Protein AF-A0AAW9EF11-F1 (afdb_monomer_lite)

Structure (mmCIF, N/CA/C/O backbone):
data_AF-A0AAW9EF11-F1
#
_entry.id   AF-A0AAW9EF11-F1
#
loop_
_atom_site.group_PDB
_atom_site.id
_atom_site.type_symbol
_atom_site.label_atom_id
_atom_site.label_alt_id
_atom_site.label_comp_id
_atom_site.label_asym_id
_atom_site.label_entity_id
_atom_site.label_seq_id
_atom_site.pdbx_PDB_ins_code
_atom_site.Cartn_x
_atom_site.Cartn_y
_atom_site.Cartn_z
_atom_site.occupancy
_atom_site.B_iso_or_equiv
_atom_site.auth_seq_id
_atom_site.auth_comp_id
_atom_site.auth_asym_id
_atom_site.auth_atom_id
_atom_site.pdbx_PDB_model_num
ATOM 1 N N . ILE A 1 1 ? -4.606 -2.420 7.046 1.00 95.81 1 ILE A N 1
ATOM 2 C CA . ILE A 1 1 ? -4.859 -3.604 7.896 1.00 95.81 1 ILE A CA 1
ATOM 3 C C . ILE A 1 1 ? -4.243 -3.292 9.241 1.00 95.81 1 ILE A C 1
ATOM 5 O O . ILE A 1 1 ? -3.089 -2.872 9.257 1.00 95.81 1 ILE A O 1
ATOM 9 N N . ASP A 1 2 ? -5.013 -3.403 10.317 1.00 97.25 2 ASP A N 1
ATOM 10 C CA . ASP A 1 2 ? -4.438 -3.389 11.658 1.00 97.25 2 ASP A CA 1
ATOM 11 C C . ASP A 1 2 ? -3.739 -4.731 11.904 1.00 97.25 2 ASP A C 1
ATOM 13 O O . ASP A 1 2 ? -4.346 -5.789 11.773 1.00 97.25 2 ASP A O 1
ATOM 17 N N . GLU A 1 3 ? -2.451 -4.690 12.213 1.00 96.62 3 GLU A N 1
ATOM 18 C CA . GLU A 1 3 ? -1.570 -5.843 12.371 1.00 96.62 3 GLU A CA 1
ATOM 19 C C . GLU A 1 3 ? -2.052 -6.775 13.487 1.00 96.62 3 GLU A C 1
ATOM 21 O O . GLU A 1 3 ? -1.982 -7.996 13.349 1.00 96.62 3 GLU A O 1
ATOM 26 N N . LYS A 1 4 ? -2.611 -6.213 14.564 1.00 95.00 4 LYS A N 1
ATOM 27 C CA . LYS A 1 4 ? -3.063 -6.983 15.730 1.00 95.00 4 LYS A CA 1
ATOM 28 C C . LYS A 1 4 ? -4.328 -7.784 15.439 1.00 95.00 4 LYS A C 1
ATOM 30 O O . LYS A 1 4 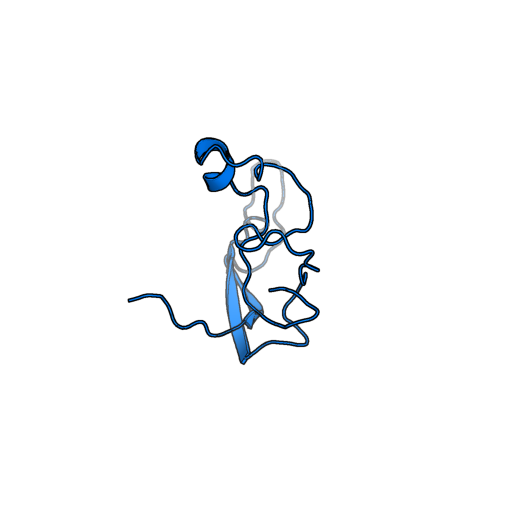? -4.442 -8.932 15.857 1.00 95.00 4 LYS A O 1
ATOM 35 N N . THR A 1 5 ? -5.288 -7.170 14.753 1.00 95.44 5 THR A N 1
ATOM 36 C CA . THR A 1 5 ? -6.615 -7.764 14.517 1.00 95.44 5 THR A CA 1
ATOM 37 C C . THR A 1 5 ? -6.781 -8.366 13.125 1.00 95.44 5 THR A C 1
ATOM 39 O O . THR A 1 5 ? -7.750 -9.082 12.882 1.00 95.44 5 THR A O 1
ATOM 42 N N . GLN A 1 6 ? -5.864 -8.061 12.203 1.00 95.25 6 GLN A N 1
ATOM 43 C CA . GLN A 1 6 ? -5.943 -8.380 10.775 1.00 95.25 6 GLN A CA 1
ATOM 44 C C . GLN A 1 6 ? -7.179 -7.791 10.067 1.00 95.25 6 GLN A C 1
ATOM 46 O O . GLN A 1 6 ? -7.531 -8.204 8.960 1.00 95.25 6 GLN A O 1
ATOM 51 N N . GLN A 1 7 ? -7.826 -6.783 10.659 1.00 95.81 7 GLN A N 1
ATOM 52 C CA . GLN A 1 7 ? -8.990 -6.120 10.073 1.00 95.81 7 GLN A CA 1
ATOM 53 C C . GLN A 1 7 ? -8.593 -4.959 9.152 1.00 95.81 7 GLN A C 1
ATOM 55 O O . GLN A 1 7 ? -7.573 -4.289 9.341 1.00 95.81 7 GLN A O 1
ATOM 60 N N . LEU A 1 8 ? -9.415 -4.696 8.131 1.00 96.56 8 LEU A N 1
ATOM 61 C CA . LEU A 1 8 ? -9.305 -3.479 7.325 1.00 96.56 8 LEU A CA 1
ATOM 62 C C . LEU A 1 8 ? -9.739 -2.274 8.165 1.00 96.56 8 LEU A C 1
ATOM 64 O O . LEU A 1 8 ? -10.792 -2.295 8.792 1.00 96.56 8 LEU A O 1
ATOM 68 N N . VAL A 1 9 ? -8.930 -1.217 8.138 1.00 97.25 9 VAL A N 1
ATOM 69 C CA . VAL A 1 9 ? -9.166 0.026 8.880 1.00 97.25 9 VAL A CA 1
ATOM 70 C C . VAL A 1 9 ? -8.867 1.217 7.979 1.00 97.25 9 VAL A C 1
ATOM 72 O O . VAL A 1 9 ? -7.980 1.137 7.124 1.00 97.25 9 VAL A O 1
ATOM 75 N N . ALA A 1 10 ? -9.5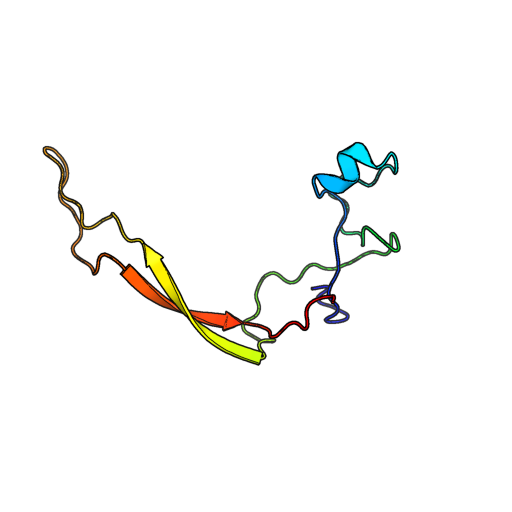88 2.316 8.183 1.00 96.56 10 ALA A N 1
ATOM 76 C CA . ALA A 1 10 ? -9.292 3.606 7.572 1.00 96.56 10 ALA A CA 1
ATOM 77 C C . ALA A 1 10 ? -8.650 4.500 8.646 1.00 96.56 10 ALA A C 1
ATOM 79 O O . ALA A 1 10 ? -9.381 5.048 9.471 1.00 96.56 10 ALA A O 1
ATOM 80 N N . PRO A 1 11 ? -7.311 4.621 8.700 1.00 97.50 11 PRO A N 1
ATOM 81 C CA . PRO A 1 11 ? -6.656 5.403 9.742 1.00 97.50 11 PRO A CA 1
ATOM 82 C C . PRO A 1 11 ? -6.953 6.900 9.597 1.00 97.50 11 PRO A C 1
ATOM 84 O O . PRO A 1 11 ? -7.247 7.389 8.499 1.00 97.50 11 PRO A O 1
ATOM 87 N N . GLN A 1 12 ? -6.843 7.632 10.705 1.00 97.44 12 GLN A N 1
ATOM 88 C CA . GLN A 1 12 ? -6.868 9.096 10.703 1.00 97.44 12 GLN A CA 1
ATOM 89 C C . GLN A 1 12 ? -5.801 9.676 9.750 1.00 97.44 12 GLN A C 1
ATOM 91 O O . GLN A 1 12 ? -4.802 9.031 9.431 1.00 97.44 12 GLN A O 1
ATOM 96 N N . GLY A 1 13 ? -6.048 10.888 9.242 1.00 96.56 13 GLY A N 1
ATOM 97 C CA . GLY A 1 13 ? -5.096 11.634 8.404 1.00 96.56 13 GLY A CA 1
ATOM 98 C C . GLY A 1 13 ? -5.357 11.630 6.897 1.00 96.56 13 GLY A C 1
ATOM 99 O O . GLY A 1 13 ? -4.791 12.460 6.183 1.00 96.56 13 GLY A O 1
ATOM 100 N N . SER A 1 14 ? -6.247 10.770 6.393 1.00 96.00 14 SER A N 1
ATOM 101 C CA . SER A 1 14 ? -6.644 10.807 4.977 1.00 96.00 14 SER A CA 1
ATOM 102 C C . SER A 1 14 ? -7.314 12.141 4.591 1.00 96.00 14 SER A C 1
ATOM 104 O O . SER A 1 14 ? -7.867 12.848 5.435 1.00 96.00 14 SER A O 1
ATOM 106 N N . MET A 1 15 ? -7.286 12.490 3.297 1.00 95.62 15 MET A N 1
ATOM 107 C CA . MET A 1 15 ? -7.818 13.771 2.801 1.00 95.62 15 MET A CA 1
ATOM 108 C C . MET A 1 15 ? -9.316 13.966 3.095 1.00 95.62 15 MET A C 1
ATOM 110 O O . MET A 1 15 ? -9.744 15.103 3.275 1.00 95.62 15 MET A O 1
ATOM 114 N N . GLY A 1 16 ? -10.107 12.888 3.178 1.00 93.94 16 GLY A N 1
ATOM 115 C CA . GLY A 1 16 ? -11.533 12.971 3.527 1.00 93.94 16 GLY A CA 1
ATOM 116 C C . GLY A 1 16 ? -11.752 13.629 4.893 1.00 93.94 16 GLY A C 1
ATOM 117 O O . GLY A 1 16 ? -12.492 14.606 5.004 1.00 93.94 16 GLY A O 1
ATOM 118 N N . PHE A 1 17 ? -10.972 13.216 5.897 1.00 95.69 17 PHE A N 1
ATOM 119 C CA . PHE A 1 17 ? -11.070 13.727 7.268 1.00 95.69 17 PHE A CA 1
ATOM 120 C C . PHE A 1 17 ? -10.773 15.223 7.411 1.00 95.69 17 PHE A C 1
ATOM 122 O O . PHE A 1 17 ? -11.155 15.826 8.412 1.00 95.69 17 PHE A O 1
ATOM 129 N N . ARG A 1 18 ? -10.122 15.852 6.425 1.00 94.75 18 ARG A N 1
ATOM 130 C CA . ARG A 1 18 ? -9.864 17.298 6.440 1.00 94.75 18 ARG A CA 1
ATOM 131 C C . ARG A 1 18 ? -11.150 18.122 6.371 1.00 94.75 18 ARG A C 1
ATOM 133 O O . ARG A 1 18 ? -11.206 19.205 6.947 1.00 94.75 18 ARG A O 1
ATOM 140 N N . TRP A 1 19 ? -12.159 17.628 5.659 1.00 92.25 19 TRP A N 1
ATOM 141 C CA . TRP A 1 19 ? -13.376 18.384 5.346 1.00 92.25 19 TRP A CA 1
ATOM 142 C C . TRP A 1 19 ? -14.603 17.919 6.144 1.00 92.25 19 TRP A C 1
ATOM 144 O O . TRP A 1 19 ? -15.641 18.568 6.098 1.00 92.25 19 TRP A O 1
ATOM 154 N N . GLU A 1 20 ? -14.480 16.835 6.913 1.00 87.19 20 GLU A N 1
ATOM 155 C CA . GLU A 1 20 ? -15.565 16.242 7.712 1.00 87.19 20 GLU A CA 1
ATOM 156 C C . GLU A 1 20 ? -15.815 16.947 9.060 1.00 87.19 20 GLU A C 1
ATOM 158 O O . GLU A 1 20 ? -16.771 16.623 9.762 1.00 87.19 20 GLU A O 1
ATOM 163 N N . GLY A 1 21 ? -14.963 17.897 9.462 1.00 74.94 21 GLY A N 1
ATOM 164 C CA . GLY A 1 21 ? -15.143 18.703 10.680 1.00 74.94 21 GLY A CA 1
ATOM 165 C C . GLY A 1 21 ? -14.880 17.977 12.010 1.00 74.94 21 GLY A C 1
ATOM 166 O O . GLY A 1 21 ? -14.832 18.621 13.055 1.00 74.94 21 GLY A O 1
ATOM 167 N N . ALA A 1 22 ? -14.649 16.662 11.996 1.00 75.12 22 ALA A N 1
ATOM 168 C CA . ALA A 1 22 ? -14.097 15.923 13.129 1.00 75.12 22 ALA A CA 1
ATOM 169 C C . ALA A 1 22 ? -12.568 16.037 13.082 1.00 75.12 22 ALA A C 1
ATOM 171 O O . ALA A 1 22 ? -12.002 15.801 12.022 1.00 75.12 22 ALA A O 1
ATOM 172 N N . ALA A 1 23 ? -11.894 16.381 14.187 1.00 88.62 23 ALA A N 1
ATOM 173 C CA . ALA A 1 23 ? -10.442 16.625 14.294 1.00 88.62 23 ALA A CA 1
ATOM 174 C C . ALA A 1 23 ? -9.544 15.381 14.040 1.00 88.62 23 ALA A C 1
ATOM 176 O O . ALA A 1 23 ? -8.624 15.087 14.795 1.00 88.62 23 ALA A O 1
ATOM 177 N N . LYS A 1 24 ? -9.823 14.641 12.967 1.00 96.31 24 LYS A N 1
ATOM 178 C CA . LYS A 1 24 ? -9.241 13.370 12.528 1.00 96.31 24 LYS A CA 1
ATOM 179 C C . LYS A 1 24 ? -8.226 13.559 11.398 1.00 96.31 24 LYS A C 1
ATOM 181 O O . LYS A 1 24 ? -7.687 12.587 10.878 1.00 96.31 24 LYS A O 1
ATOM 186 N N . TRP A 1 25 ? -7.976 14.801 10.976 1.00 96.69 25 TRP A N 1
ATOM 187 C CA . TRP A 1 25 ? -6.911 15.125 10.028 1.00 96.69 25 TRP A CA 1
ATOM 188 C C . TRP A 1 25 ? -5.598 15.372 10.777 1.00 96.69 25 TRP A C 1
ATOM 190 O O . TRP A 1 25 ? -5.153 16.502 10.962 1.00 96.69 25 TRP A O 1
ATOM 200 N N . ASN A 1 26 ? -5.027 14.283 11.276 1.00 96.25 26 ASN A N 1
ATOM 201 C CA . ASN A 1 26 ? -3.773 14.231 12.020 1.00 96.25 26 ASN A CA 1
ATOM 202 C C . ASN A 1 26 ? -3.059 12.899 11.692 1.00 96.25 26 ASN A C 1
ATOM 204 O O . ASN A 1 26 ? -3.562 12.120 10.887 1.00 96.25 26 ASN A O 1
ATOM 208 N N . LEU A 1 27 ? -1.889 12.648 12.283 1.00 97.44 27 LEU A N 1
ATOM 209 C CA . LEU A 1 27 ? -1.109 11.419 12.064 1.00 97.44 27 LEU A CA 1
ATOM 210 C C . LEU A 1 27 ? -1.108 10.486 13.284 1.00 97.44 27 LEU A C 1
ATOM 212 O O . LEU A 1 27 ? -0.191 9.682 13.448 1.00 97.44 27 LEU A O 1
ATOM 216 N N . GLU A 1 28 ? -2.101 10.601 14.166 1.00 97.81 28 GLU A N 1
ATOM 217 C CA . GLU A 1 28 ? -2.253 9.650 15.262 1.00 97.81 28 GLU A CA 1
ATOM 218 C C . GLU A 1 28 ? -2.598 8.266 14.690 1.00 97.81 28 GLU A C 1
ATOM 220 O O 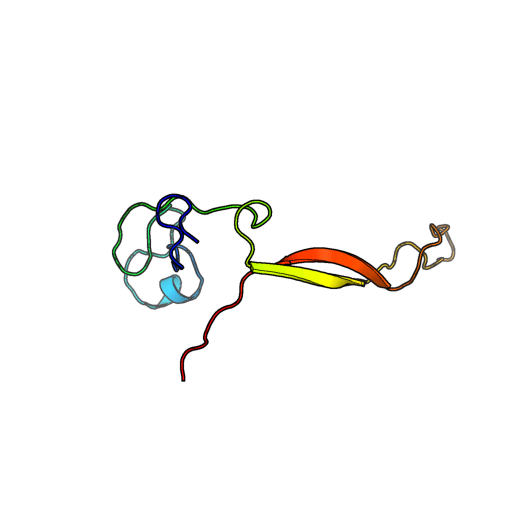. GLU A 1 28 ? -3.437 8.164 13.788 1.00 97.81 28 GLU A O 1
ATOM 225 N N . PRO A 1 29 ? -1.986 7.182 15.200 1.00 97.56 29 PRO A N 1
ATOM 226 C CA . PRO A 1 29 ? -2.230 5.826 14.721 1.00 97.56 29 PRO A CA 1
ATOM 227 C C . PRO A 1 29 ? -3.562 5.308 15.276 1.00 97.56 29 PRO A C 1
ATOM 229 O O . PRO A 1 29 ? -3.605 4.395 16.096 1.00 97.56 29 PRO A O 1
ATOM 232 N N . LYS A 1 30 ? -4.662 5.933 14.856 1.00 97.44 30 LYS A N 1
ATOM 233 C CA . LYS A 1 30 ? -6.022 5.641 15.306 1.00 97.44 30 LYS A CA 1
ATOM 234 C C . LYS A 1 30 ? -6.926 5.301 14.136 1.00 97.44 30 LYS A C 1
ATOM 236 O O . LYS A 1 30 ? -6.800 5.877 13.053 1.00 97.44 30 LYS A O 1
ATOM 241 N N . ASP A 1 31 ? -7.878 4.407 14.367 1.00 97.31 31 ASP A N 1
ATOM 242 C CA . ASP A 1 31 ? -8.977 4.170 13.440 1.00 97.31 31 ASP A CA 1
ATOM 243 C C . ASP A 1 31 ? -9.825 5.446 13.307 1.00 97.31 31 ASP A C 1
ATOM 245 O O . ASP A 1 31 ? -10.289 6.032 14.289 1.00 97.31 31 ASP A O 1
ATOM 249 N N . GLY A 1 32 ? -10.040 5.893 12.073 1.00 95.88 32 GLY A N 1
ATOM 250 C CA . GLY A 1 32 ? -10.851 7.062 11.766 1.00 95.88 32 GLY A CA 1
ATOM 251 C C . GLY A 1 32 ? -12.333 6.868 12.085 1.00 95.88 32 GLY A C 1
ATOM 252 O O . GLY A 1 32 ? -13.042 7.860 12.279 1.00 95.88 32 GLY A O 1
ATOM 253 N N . LYS A 1 33 ? -12.819 5.623 12.189 1.00 93.88 33 LYS A N 1
ATOM 254 C CA . LYS A 1 33 ? -14.201 5.333 12.593 1.00 93.88 33 LYS A CA 1
ATOM 255 C C . LYS A 1 33 ? -14.363 5.332 14.113 1.00 93.88 33 LYS A C 1
ATOM 257 O O . LYS A 1 33 ? -15.146 6.133 14.620 1.00 93.88 33 LYS A O 1
ATOM 262 N N . SER A 1 34 ? -13.661 4.443 14.815 1.00 95.00 34 SER A N 1
ATOM 263 C CA . SER A 1 34 ? -13.829 4.232 16.262 1.00 95.00 34 SER A CA 1
ATOM 264 C C . SER A 1 34 ? -13.000 5.172 17.142 1.00 95.00 34 SER A C 1
ATOM 266 O O . SER A 1 34 ? -13.417 5.475 18.254 1.00 95.00 34 SER A O 1
ATOM 268 N N . GLY A 1 35 ? -11.862 5.674 16.653 1.00 95.31 35 GLY A N 1
ATOM 269 C CA . GLY A 1 35 ? -10.895 6.431 17.454 1.00 95.31 35 GLY A CA 1
ATOM 270 C C . GLY A 1 35 ? -9.933 5.559 18.271 1.00 95.31 35 GLY A C 1
ATOM 271 O O . GLY A 1 35 ? -9.052 6.113 18.927 1.00 95.31 35 GLY A O 1
ATOM 272 N N . GLU A 1 36 ? -10.074 4.233 18.209 1.00 97.12 36 GLU A N 1
ATOM 273 C CA . GLU A 1 36 ? -9.187 3.273 18.874 1.00 97.12 36 GLU A CA 1
ATOM 274 C C . GLU A 1 36 ? -7.791 3.266 18.247 1.00 97.12 36 GLU A C 1
ATOM 276 O O . GLU A 1 36 ? -7.635 3.521 17.050 1.00 97.12 36 GLU A O 1
ATOM 281 N N . GLU A 1 37 ? -6.770 2.952 19.045 1.00 97.88 37 GLU A N 1
ATOM 282 C CA . GLU A 1 37 ? -5.403 2.793 18.546 1.00 97.88 37 GLU A CA 1
ATOM 283 C C . GLU A 1 37 ? -5.277 1.581 17.616 1.00 97.88 37 GLU A C 1
ATOM 285 O O . GLU A 1 37 ? -5.802 0.501 17.888 1.00 97.88 37 GLU A O 1
ATOM 290 N N . VAL A 1 38 ? -4.516 1.745 16.536 1.00 98.12 38 VAL A N 1
ATOM 291 C CA . VAL A 1 38 ? -4.230 0.700 15.548 1.00 98.12 38 VAL A CA 1
ATOM 292 C C . VAL A 1 38 ? -2.731 0.604 15.287 1.00 98.12 38 VAL A C 1
ATOM 294 O O . VAL A 1 38 ? -1.984 1.570 15.431 1.00 98.12 38 VAL A O 1
ATOM 297 N N . THR A 1 39 ? -2.264 -0.566 14.867 1.00 98.19 39 THR A N 1
ATOM 298 C CA . THR A 1 39 ? -0.887 -0.780 14.410 1.00 98.19 39 THR A CA 1
ATOM 299 C C . THR A 1 39 ? -0.931 -1.129 12.929 1.00 98.19 39 THR A C 1
ATOM 301 O O . THR A 1 39 ? -1.428 -2.178 12.553 1.00 98.19 39 THR A O 1
ATOM 304 N N . LEU A 1 40 ? -0.484 -0.231 12.051 1.00 97.56 40 LEU A N 1
ATOM 305 C CA . LEU A 1 40 ? -0.640 -0.420 10.605 1.00 97.56 40 LEU A CA 1
ATOM 306 C C . LEU A 1 40 ? 0.415 -1.386 10.050 1.00 97.56 40 LEU A C 1
ATOM 308 O O . LEU A 1 40 ? 1.609 -1.101 10.101 1.00 97.56 40 LEU A O 1
ATOM 312 N N . GLN A 1 41 ? -0.037 -2.496 9.464 1.00 97.25 41 GLN A N 1
ATOM 313 C CA . GLN A 1 41 ? 0.843 -3.491 8.848 1.00 97.25 41 GLN A CA 1
ATOM 314 C C . GLN A 1 41 ? 1.505 -2.946 7.569 1.00 97.25 41 GLN A C 1
ATOM 316 O O . GLN A 1 41 ? 0.820 -2.420 6.689 1.00 97.25 41 GLN A O 1
ATOM 321 N N . LEU A 1 42 ? 2.827 -3.117 7.441 1.00 96.75 42 LEU A N 1
ATOM 322 C CA . LEU A 1 42 ? 3.619 -2.568 6.327 1.00 96.75 42 LEU A CA 1
ATOM 323 C C . LEU A 1 42 ? 3.574 -3.403 5.040 1.00 96.75 42 LEU A C 1
ATOM 325 O O . LEU A 1 42 ? 3.567 -2.846 3.946 1.00 96.75 42 LEU A O 1
ATOM 329 N N . GLY A 1 43 ? 3.574 -4.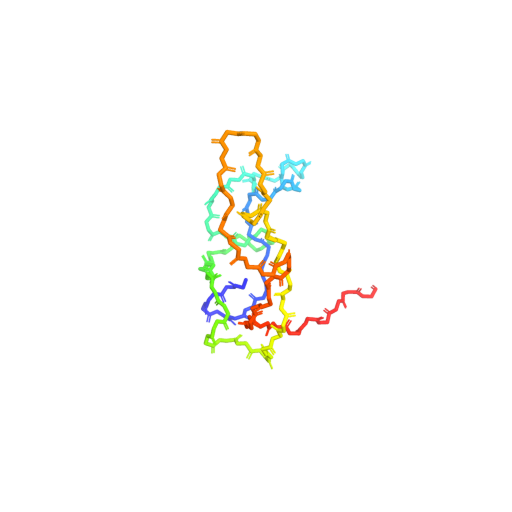731 5.149 1.00 95.56 43 GLY A N 1
ATOM 330 C CA . GLY A 1 43 ? 3.649 -5.635 4.000 1.00 95.56 43 GLY A CA 1
ATOM 331 C C . GLY A 1 43 ? 2.759 -6.855 4.172 1.00 95.56 43 GLY A C 1
ATOM 332 O O . GLY A 1 43 ? 2.347 -7.178 5.281 1.00 95.56 43 GLY A O 1
ATOM 333 N N . LEU A 1 44 ? 2.452 -7.540 3.071 1.00 97.69 44 LEU A N 1
ATOM 334 C CA . LEU A 1 44 ? 1.541 -8.692 3.063 1.00 97.69 44 LEU A CA 1
ATOM 335 C C . LEU A 1 44 ? 2.256 -10.048 2.992 1.00 97.69 44 LEU A C 1
ATOM 337 O O . LEU A 1 44 ? 1.576 -11.060 2.926 1.00 97.69 44 LEU A O 1
ATOM 341 N N . LEU A 1 45 ? 3.594 -10.091 3.006 1.00 95.94 45 LEU A N 1
ATOM 342 C CA . LEU A 1 45 ? 4.366 -11.313 2.734 1.00 95.94 45 LEU A CA 1
ATOM 343 C C . LEU A 1 45 ? 3.924 -12.512 3.587 1.00 95.94 45 LEU A C 1
ATOM 345 O O . LEU A 1 45 ? 3.647 -13.569 3.033 1.00 95.94 45 LEU A O 1
ATOM 349 N N . GLU A 1 46 ? 3.765 -12.323 4.895 1.00 93.00 46 GLU A N 1
ATOM 350 C CA . GLU A 1 46 ? 3.353 -13.394 5.816 1.00 93.00 46 GLU A CA 1
ATOM 351 C C . GLU A 1 46 ? 1.828 -13.610 5.869 1.00 93.00 46 GLU A C 1
ATOM 353 O O . GLU A 1 46 ? 1.366 -14.631 6.363 1.00 93.00 46 GLU A O 1
ATOM 358 N N . ASN A 1 47 ? 1.032 -12.667 5.347 1.00 94.62 47 ASN A N 1
ATOM 359 C CA . ASN A 1 47 ? -0.428 -12.612 5.514 1.00 94.62 47 ASN A CA 1
ATOM 360 C C . ASN A 1 47 ? -1.158 -12.384 4.171 1.00 94.62 47 ASN A C 1
ATOM 362 O O . ASN A 1 47 ? -2.094 -11.582 4.092 1.00 94.62 47 ASN A O 1
ATOM 366 N N . HIS A 1 48 ? -0.731 -13.054 3.100 1.00 97.31 48 HIS A N 1
ATOM 367 C CA . HIS A 1 48 ? -1.345 -12.953 1.771 1.00 97.31 48 HIS A CA 1
ATOM 368 C C . HIS A 1 48 ? -2.320 -14.098 1.495 1.00 97.31 48 HIS A C 1
ATOM 370 O O . HIS A 1 48 ? -2.225 -15.166 2.089 1.00 97.31 48 HIS A O 1
ATOM 376 N N . ASP A 1 49 ? -3.254 -13.866 0.575 1.00 98.06 49 ASP A N 1
ATOM 377 C CA . ASP A 1 49 ? -4.156 -14.906 0.065 1.00 98.06 49 ASP A CA 1
ATOM 378 C C . ASP A 1 49 ? -3.660 -15.461 -1.279 1.00 98.06 49 ASP A C 1
ATOM 380 O O . ASP A 1 49 ? -4.044 -16.557 -1.680 1.00 98.06 49 ASP A O 1
ATOM 384 N N . ASP A 1 50 ? -2.844 -14.681 -1.997 1.00 98.19 50 ASP A N 1
ATOM 385 C CA . ASP A 1 50 ? -2.327 -15.017 -3.321 1.00 98.19 50 ASP A CA 1
ATOM 386 C C . ASP A 1 50 ? -0.985 -14.317 -3.590 1.00 98.19 50 ASP A C 1
ATOM 388 O O . ASP A 1 50 ? -0.648 -13.321 -2.939 1.00 98.19 50 ASP A O 1
ATOM 392 N N . VAL A 1 51 ? -0.240 -14.811 -4.577 1.00 98.31 51 VAL A N 1
ATOM 393 C CA . VAL A 1 51 ? 0.946 -14.142 -5.120 1.00 98.31 51 VAL A CA 1
ATOM 394 C C . VAL A 1 51 ? 0.684 -13.854 -6.588 1.00 98.31 51 VAL A C 1
ATOM 396 O O . VAL A 1 51 ? 0.529 -14.773 -7.388 1.00 98.31 51 VAL A O 1
ATOM 399 N N . VAL A 1 52 ? 0.646 -12.573 -6.941 1.00 98.50 52 VAL A N 1
ATOM 400 C CA . VAL A 1 52 ? 0.263 -12.115 -8.281 1.00 98.50 52 VAL A CA 1
ATOM 401 C C . VAL A 1 52 ? 1.432 -11.454 -8.995 1.00 98.50 52 VAL A C 1
ATOM 403 O O . VAL A 1 52 ? 2.294 -10.839 -8.366 1.00 98.50 52 VAL A O 1
ATOM 406 N N . ASP A 1 53 ? 1.438 -11.559 -10.318 1.00 98.62 53 ASP A N 1
ATOM 407 C CA . ASP A 1 53 ? 2.384 -10.853 -11.173 1.00 98.62 53 ASP A CA 1
ATOM 408 C C . ASP A 1 53 ? 1.958 -9.390 -11.335 1.00 98.62 53 ASP A C 1
ATOM 410 O O . ASP A 1 53 ? 0.853 -9.089 -11.794 1.00 98.62 53 ASP A O 1
ATOM 414 N N . VAL A 1 54 ? 2.846 -8.469 -10.960 1.00 98.62 54 VAL A N 1
ATOM 415 C CA . VAL A 1 54 ? 2.654 -7.023 -11.103 1.00 98.62 54 VAL A CA 1
ATOM 416 C C . VAL A 1 54 ? 3.712 -6.464 -12.042 1.00 98.62 54 VAL A C 1
ATOM 418 O O . VAL A 1 54 ? 4.909 -6.663 -11.843 1.00 98.62 54 VAL A O 1
ATOM 421 N N . ALA A 1 55 ? 3.250 -5.758 -13.070 1.00 98.62 55 ALA A N 1
ATOM 422 C CA . ALA A 1 55 ? 4.073 -5.136 -14.095 1.00 98.62 55 ALA A CA 1
ATOM 423 C C . ALA A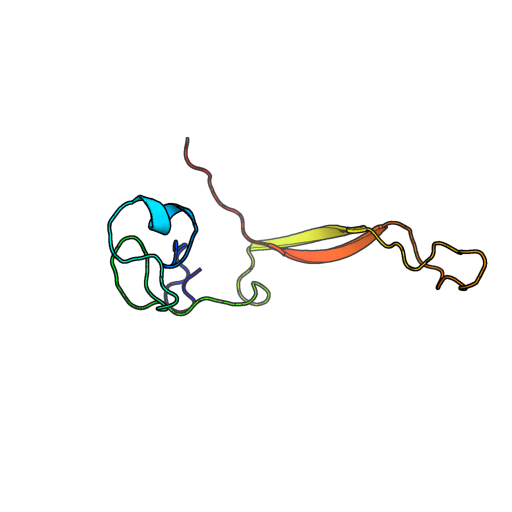 1 55 ? 4.521 -3.728 -13.670 1.00 98.62 55 ALA A C 1
ATOM 425 O O . ALA A 1 55 ? 3.689 -2.857 -13.411 1.00 98.62 55 ALA A O 1
ATOM 426 N N . PHE A 1 56 ? 5.832 -3.495 -13.644 1.00 98.62 56 PHE A N 1
ATOM 427 C CA . PHE A 1 56 ? 6.450 -2.201 -13.373 1.00 98.62 56 PHE A CA 1
ATOM 428 C C . PHE A 1 56 ? 7.073 -1.646 -14.656 1.00 98.62 56 PHE A C 1
ATOM 430 O O . PHE A 1 56 ? 7.855 -2.352 -15.294 1.00 98.62 56 PHE A O 1
ATOM 437 N N . PRO A 1 57 ? 6.771 -0.396 -15.047 1.00 98.38 57 PRO A N 1
ATOM 438 C CA . PRO A 1 57 ? 7.418 0.216 -16.196 1.00 98.38 57 PRO A CA 1
ATOM 439 C C . PRO A 1 57 ? 8.886 0.515 -15.876 1.00 98.38 57 PRO A C 1
ATOM 441 O O . PRO A 1 57 ? 9.205 1.054 -14.811 1.00 98.38 57 PRO A O 1
ATOM 444 N N . TYR A 1 58 ? 9.775 0.193 -16.809 1.00 98.25 58 TYR A N 1
ATOM 445 C CA . TYR A 1 58 ? 11.206 0.414 -16.676 1.00 98.25 58 TYR A CA 1
ATOM 446 C C . TYR A 1 58 ? 11.721 1.337 -17.776 1.00 98.25 58 TYR A C 1
ATOM 448 O O . TYR A 1 58 ? 11.703 1.018 -18.958 1.00 98.25 58 TYR A O 1
ATOM 456 N N . PHE A 1 59 ? 12.225 2.497 -17.361 1.00 96.88 59 PHE A N 1
ATOM 457 C CA . PHE A 1 59 ? 12.725 3.531 -18.271 1.00 96.88 59 PHE A CA 1
ATOM 458 C C . PHE A 1 59 ? 14.256 3.580 -18.332 1.00 96.88 59 PHE A C 1
ATOM 460 O O . PHE A 1 59 ? 14.816 4.324 -19.132 1.00 96.88 59 PHE A O 1
ATOM 467 N N . GLY A 1 60 ? 14.950 2.802 -17.494 1.00 96.81 60 GLY A N 1
ATOM 468 C CA . GLY A 1 60 ? 16.412 2.844 -17.392 1.00 96.81 60 GLY A CA 1
ATOM 469 C C . GLY A 1 60 ? 17.140 2.312 -18.629 1.00 96.81 60 GLY A C 1
ATOM 470 O O . GLY A 1 60 ? 18.321 2.603 -18.798 1.00 96.81 60 GLY A O 1
ATOM 471 N N . GLY A 1 61 ? 16.442 1.588 -19.509 1.00 96.19 61 GLY A N 1
ATOM 472 C CA . GLY A 1 61 ? 16.961 1.134 -20.800 1.00 96.19 61 GLY A CA 1
ATOM 473 C C . GLY A 1 61 ? 16.915 2.198 -21.899 1.00 96.19 61 GLY A C 1
ATOM 474 O O . GLY A 1 61 ? 17.555 2.027 -22.938 1.00 96.19 61 GLY A O 1
ATOM 475 N N . ILE A 1 62 ? 16.197 3.307 -21.684 1.00 94.88 62 ILE A N 1
ATOM 476 C CA . ILE A 1 62 ? 16.052 4.372 -22.677 1.00 94.88 62 ILE A CA 1
ATOM 477 C C . ILE A 1 62 ? 17.365 5.149 -22.770 1.00 94.88 62 ILE A C 1
ATOM 479 O O . ILE A 1 62 ? 17.775 5.838 -21.837 1.00 94.88 62 ILE A O 1
ATOM 483 N N . LYS A 1 63 ? 18.018 5.060 -23.929 1.00 91.81 63 LYS A N 1
ATOM 484 C CA . LYS A 1 63 ? 19.222 5.837 -24.230 1.00 91.81 63 LYS A CA 1
ATOM 485 C C . LYS A 1 63 ? 18.870 7.294 -24.518 1.00 91.81 63 LYS A C 1
ATOM 487 O O . LYS A 1 63 ? 17.863 7.584 -25.162 1.00 91.81 63 LYS A O 1
ATOM 492 N N . SER A 1 64 ? 19.740 8.203 -24.091 1.00 92.75 64 SER A N 1
ATOM 493 C CA . SER A 1 64 ? 19.683 9.625 -24.446 1.00 92.75 64 SER A CA 1
ATOM 494 C C . SER A 1 64 ? 21.023 10.075 -25.028 1.00 92.75 64 SER A C 1
ATOM 496 O O . SER A 1 64 ? 21.997 9.330 -24.973 1.00 92.75 64 SER A O 1
ATOM 498 N N . GLU A 1 65 ? 21.090 11.292 -25.572 1.00 94.75 65 GLU A N 1
ATOM 499 C CA . GLU A 1 65 ? 22.298 11.823 -26.227 1.00 94.75 65 GLU A CA 1
ATOM 500 C C . GLU A 1 65 ? 23.552 11.773 -25.334 1.00 94.75 65 GLU A C 1
ATOM 502 O O . GLU A 1 65 ? 24.654 11.560 -25.832 1.00 94.75 65 GLU A O 1
ATOM 507 N N . TYR A 1 66 ? 23.381 11.925 -24.017 1.00 96.25 66 TYR A N 1
ATOM 508 C CA . TYR A 1 66 ? 24.490 12.044 -23.065 1.00 96.25 66 TYR A CA 1
ATOM 509 C C . TYR A 1 66 ? 24.560 10.916 -22.031 1.00 96.25 66 TYR A C 1
ATOM 511 O O . TYR A 1 66 ? 25.495 10.888 -21.232 1.00 96.25 66 TYR A O 1
ATOM 519 N N . PHE A 1 67 ? 23.591 9.995 -22.019 1.00 96.00 67 PHE A N 1
ATOM 520 C CA . PHE A 1 67 ? 23.521 8.929 -21.020 1.00 96.00 67 PHE A CA 1
ATOM 521 C C . PHE A 1 67 ? 23.206 7.586 -21.669 1.00 96.00 67 PHE A C 1
ATOM 523 O O . PHE A 1 67 ? 22.206 7.439 -22.380 1.00 96.00 67 PHE A O 1
ATOM 530 N N . GLU A 1 68 ? 24.044 6.597 -21.363 1.00 95.62 68 GLU A N 1
ATOM 531 C CA . GLU A 1 68 ? 23.767 5.201 -21.674 1.00 95.62 68 GLU A CA 1
ATOM 532 C C . GLU A 1 68 ? 22.629 4.674 -20.798 1.00 95.62 68 GLU A C 1
ATOM 534 O O . GLU A 1 68 ? 22.528 4.995 -19.613 1.00 95.62 68 GLU A O 1
ATOM 539 N N . GLY A 1 69 ? 21.795 3.829 -21.396 1.00 95.81 69 GLY A N 1
ATOM 540 C CA . GLY A 1 69 ? 20.796 3.054 -20.676 1.00 95.81 69 GLY A CA 1
ATOM 541 C C . GLY A 1 69 ? 21.375 1.734 -20.170 1.00 95.81 69 GLY A C 1
ATOM 542 O O . GLY A 1 69 ? 22.302 1.174 -20.761 1.00 95.81 69 GLY A O 1
ATOM 543 N N . VAL A 1 70 ? 20.789 1.204 -19.102 1.00 97.12 70 VAL A N 1
ATOM 544 C CA . VAL A 1 70 ? 21.019 -0.173 -18.656 1.00 97.12 70 VAL A CA 1
ATOM 545 C C . VAL A 1 70 ? 19.918 -1.035 -19.257 1.00 97.12 70 VAL A C 1
ATOM 547 O O . VAL A 1 70 ? 18.744 -0.848 -18.960 1.00 97.12 70 VAL A O 1
ATOM 550 N N . ALA A 1 71 ? 20.285 -1.951 -20.150 1.00 95.75 71 ALA A N 1
ATOM 551 C CA . ALA A 1 71 ? 19.309 -2.768 -20.859 1.00 95.75 71 ALA A CA 1
ATOM 552 C C . ALA A 1 71 ? 18.621 -3.766 -19.912 1.00 95.75 71 ALA A C 1
ATOM 554 O O . ALA A 1 71 ? 19.283 -4.622 -19.326 1.00 95.75 71 ALA A O 1
ATOM 555 N N . LEU A 1 72 ? 17.296 -3.655 -19.823 1.00 96.75 72 LEU A N 1
ATOM 556 C CA . LEU A 1 72 ? 16.345 -4.637 -19.297 1.00 96.75 72 LEU A CA 1
ATOM 557 C C . LEU A 1 72 ? 15.074 -4.561 -20.166 1.00 96.75 72 LEU A C 1
ATOM 559 O O . LEU A 1 72 ? 15.028 -3.773 -21.113 1.00 96.75 72 LEU A O 1
ATOM 563 N N . ASP A 1 73 ? 14.050 -5.346 -19.843 1.00 97.50 73 ASP A N 1
ATOM 564 C CA . ASP A 1 73 ? 12.739 -5.236 -20.487 1.00 97.50 73 ASP A CA 1
ATOM 565 C C . ASP A 1 73 ? 12.038 -3.922 -20.101 1.00 97.50 73 ASP A C 1
ATOM 567 O O . ASP A 1 73 ? 12.135 -3.477 -18.957 1.00 97.50 73 ASP A O 1
ATOM 571 N N . ASP A 1 74 ? 11.272 -3.333 -21.029 1.00 97.06 74 ASP A N 1
ATOM 572 C CA . ASP A 1 74 ? 10.476 -2.110 -20.790 1.00 97.06 74 ASP A CA 1
ATOM 573 C C . ASP A 1 74 ? 9.428 -2.293 -19.677 1.00 97.06 74 ASP A C 1
ATOM 575 O O . ASP A 1 74 ? 8.953 -1.327 -19.071 1.00 97.06 74 ASP A O 1
ATOM 579 N N . VAL A 1 75 ? 9.055 -3.546 -19.409 1.00 98.19 75 VAL A N 1
ATOM 580 C CA . VAL A 1 75 ? 8.150 -3.944 -18.336 1.00 98.19 75 VAL A CA 1
ATOM 581 C C . VAL A 1 75 ? 8.798 -5.056 -17.524 1.00 98.19 75 VAL A C 1
ATOM 583 O O . VAL A 1 75 ? 9.046 -6.147 -18.031 1.00 98.19 75 VAL A O 1
ATOM 586 N N . LEU A 1 76 ? 9.006 -4.795 -16.237 1.00 98.50 76 LEU A N 1
ATOM 587 C CA . LEU A 1 76 ? 9.531 -5.762 -15.280 1.00 98.50 76 LEU A CA 1
ATOM 588 C C . LEU A 1 76 ? 8.378 -6.372 -14.490 1.00 98.50 76 LEU A C 1
ATOM 590 O O . LEU A 1 76 ? 7.604 -5.657 -13.853 1.00 98.50 76 LEU A O 1
ATOM 594 N N . VAL A 1 77 ? 8.264 -7.696 -14.519 1.00 98.56 77 VAL A N 1
ATOM 595 C CA . VAL A 1 77 ? 7.225 -8.415 -13.776 1.00 98.56 77 VAL A CA 1
ATOM 596 C C . VAL A 1 77 ? 7.775 -8.887 -12.435 1.00 98.56 77 VAL A C 1
ATOM 598 O O . VAL A 1 77 ? 8.774 -9.606 -12.372 1.00 98.56 77 VAL A O 1
ATOM 601 N N . HIS A 1 78 ? 7.099 -8.506 -11.352 1.00 98.56 78 HIS A N 1
ATOM 602 C CA . HIS A 1 78 ? 7.419 -8.937 -9.995 1.00 98.56 78 HIS A CA 1
ATOM 603 C C . HIS A 1 78 ? 6.249 -9.682 -9.356 1.00 98.56 78 HIS A C 1
ATOM 605 O O . HIS A 1 78 ? 5.108 -9.232 -9.406 1.00 98.56 78 HIS A O 1
ATOM 611 N N . ARG A 1 79 ? 6.563 -10.798 -8.692 1.00 98.44 79 ARG A N 1
ATOM 612 C CA . ARG A 1 79 ? 5.612 -11.572 -7.889 1.00 98.44 79 ARG A CA 1
ATOM 613 C C . ARG A 1 79 ? 5.405 -10.899 -6.538 1.00 98.44 79 ARG A C 1
ATOM 615 O O . ARG A 1 79 ? 6.340 -10.863 -5.737 1.00 98.44 79 ARG A O 1
ATOM 622 N N . LEU A 1 80 ? 4.204 -10.381 -6.287 1.00 98.56 80 LEU A N 1
ATOM 623 C CA . LEU A 1 80 ? 3.870 -9.651 -5.065 1.00 98.56 80 LEU A CA 1
ATOM 624 C C . LEU A 1 80 ? 2.750 -10.339 -4.265 1.00 98.56 80 LEU A C 1
ATOM 626 O O . LEU A 1 80 ?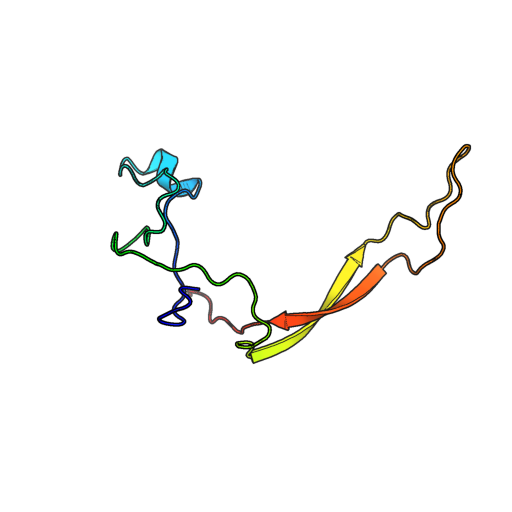 1.788 -10.829 -4.859 1.00 98.56 80 LEU A O 1
ATOM 630 N N . PRO A 1 81 ? 2.845 -10.353 -2.922 1.00 98.44 81 PRO A N 1
ATOM 631 C CA . PRO A 1 81 ? 1.782 -10.851 -2.056 1.00 98.44 81 PRO A CA 1
ATOM 632 C C . PRO A 1 81 ? 0.541 -9.951 -2.135 1.00 98.44 81 PRO A C 1
ATOM 634 O O . PRO A 1 81 ? 0.642 -8.730 -1.991 1.00 98.44 81 PRO A O 1
ATOM 637 N N . ALA A 1 82 ? -0.633 -10.552 -2.313 1.00 98.19 82 ALA A N 1
ATOM 638 C CA . ALA A 1 82 ? -1.910 -9.857 -2.445 1.00 98.19 82 ALA A CA 1
ATOM 639 C C . ALA A 1 82 ? -2.991 -10.445 -1.525 1.00 98.19 82 ALA A C 1
ATOM 641 O O . ALA A 1 82 ? -2.926 -11.599 -1.102 1.00 98.19 82 ALA A O 1
ATOM 642 N N . LYS A 1 83 ? -4.019 -9.641 -1.235 1.00 97.19 83 LYS A N 1
ATOM 643 C CA . LYS A 1 83 ? -5.237 -10.067 -0.532 1.00 97.19 83 LYS A CA 1
ATOM 644 C C . LYS A 1 83 ? -6.467 -9.894 -1.410 1.00 97.19 83 LYS A C 1
ATOM 646 O O . LYS A 1 83 ? -6.562 -8.921 -2.158 1.00 97.19 83 LYS A O 1
ATOM 651 N N . ARG A 1 84 ? -7.432 -10.805 -1.279 1.00 96.94 84 ARG A N 1
ATOM 652 C CA . ARG A 1 84 ? -8.739 -10.697 -1.941 1.00 96.94 84 ARG A CA 1
ATOM 653 C C . ARG A 1 84 ? -9.699 -9.941 -1.028 1.00 96.94 84 ARG A C 1
ATOM 655 O O . ARG A 1 84 ? -9.855 -10.285 0.139 1.00 96.94 84 ARG A O 1
ATOM 662 N N . ILE A 1 85 ? -10.347 -8.910 -1.561 1.00 95.94 85 ILE A N 1
ATOM 663 C CA . ILE A 1 85 ? -11.294 -8.073 -0.816 1.00 95.94 85 ILE A CA 1
ATOM 664 C C . ILE A 1 85 ? -12.631 -8.078 -1.551 1.00 95.94 85 ILE A C 1
ATOM 666 O O . ILE A 1 85 ? -12.694 -7.767 -2.739 1.00 95.94 85 ILE A O 1
ATOM 670 N N . THR A 1 86 ? -13.703 -8.401 -0.832 1.00 96.50 86 THR A N 1
ATOM 671 C CA . THR A 1 86 ? -15.069 -8.211 -1.325 1.00 96.50 86 THR A CA 1
ATOM 672 C C . THR A 1 86 ? -15.414 -6.726 -1.266 1.00 96.50 86 THR A C 1
ATOM 674 O O . THR A 1 86 ? -15.336 -6.114 -0.201 1.00 96.50 86 THR A O 1
ATOM 677 N N . LEU A 1 87 ? -15.772 -6.139 -2.408 1.00 96.12 87 LEU A N 1
ATOM 678 C CA . LEU A 1 87 ? -16.150 -4.728 -2.499 1.00 96.12 87 LEU A CA 1
ATOM 679 C C . LEU A 1 87 ? -17.559 -4.488 -1.930 1.00 96.12 87 LEU A C 1
ATOM 681 O O . LEU A 1 87 ? -18.363 -5.414 -1.824 1.00 96.12 87 LEU A O 1
ATOM 685 N N . ALA A 1 88 ? -17.853 -3.238 -1.562 1.00 88.62 88 ALA A N 1
ATOM 686 C CA . ALA A 1 88 ? -19.215 -2.824 -1.234 1.00 88.62 88 ALA A CA 1
ATOM 687 C C . ALA A 1 88 ? -20.069 -2.789 -2.515 1.00 88.62 88 ALA A C 1
ATOM 689 O O . ALA A 1 88 ? -19.590 -2.321 -3.549 1.00 88.62 88 ALA A O 1
ATOM 690 N N . ASN A 1 89 ? -21.302 -3.295 -2.431 1.00 66.00 89 ASN A N 1
ATOM 691 C CA . ASN A 1 89 ? -22.286 -3.262 -3.519 1.00 66.00 89 ASN A CA 1
ATOM 692 C C . ASN A 1 89 ? -23.070 -1.950 -3.530 1.00 66.00 89 ASN A C 1
ATOM 694 O O . ASN A 1 89 ? -23.336 -1.429 -2.422 1.00 66.00 89 ASN A O 1
#

Secondary structure (DSSP, 8-state):
-BTTT-----BTTSGGGGTSSSS--S--SBBTTT--B--B----TTS-SEEEEEEEE--TT---SS-------SEEEEEEEE---PPP-

Sequence (89 aa):
IDEKTQQLVAPQGSMGFRWEGAAKWNLEPKDGKSGEEVTLQLGLLENHDDVVDVAFPYFGGIKSEYFEGVALDDVLVHRLPAKRITLAN

Organism: Klebsiella aerogenes (NCBI:txid548)

pLDDT: mean 95.53, std 4.94, range [66.0, 98.62]

Radius of gyration: 19.55 Å; chains: 1; bounding box: 47×34×45 Å

Foldseek 3Di:
DFPVPPDDADAFQDPVVVPPPPPRNDPQQAGPPPRHHGHDDDFCPVPAPDWDWDWDADDQCPDDPPDHGDDDDRIDIDTGGHHDDDDDD